Protein AF-A0A950UTM0-F1 (afdb_monomer)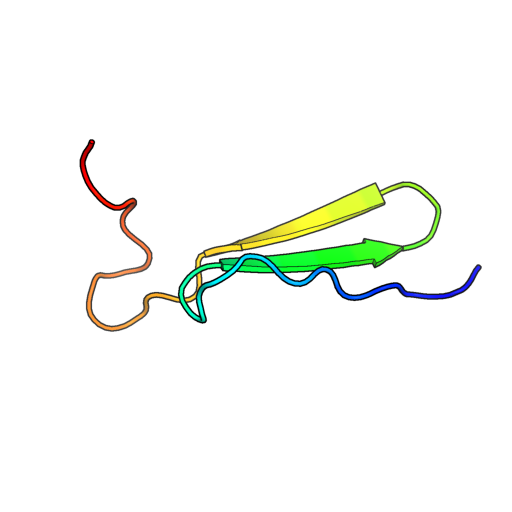

Foldseek 3Di:
DDKDWDDPVDPQWTWIDDPNDIDIDRRDVVVPSDDDDD

Nearest PDB structures (foldseek):
  6iry-assembly1_A  TM=6.204E-01  e=2.643E+00  Danio rerio
  6is0-assembly1_A  TM=6.090E-01  e=2.643E+00  Danio rerio
  5ihi-assembly1_A  TM=4.720E-01  e=3.692E+00  Gallus gallus

Structure (mmCIF, N/CA/C/O backbone):
data_AF-A0A950UTM0-F1
#
_entry.id   AF-A0A950UTM0-F1
#
loop_
_atom_site.group_PDB
_atom_site.id
_atom_site.type_symbol
_atom_site.label_atom_id
_atom_site.label_alt_id
_atom_site.label_comp_id
_atom_site.label_asym_id
_atom_site.label_entity_id
_atom_site.label_seq_id
_atom_site.pdbx_PDB_ins_code
_atom_site.Cartn_x
_atom_site.Cartn_y
_atom_site.Cartn_z
_atom_site.occupancy
_atom_site.B_iso_or_equiv
_atom_site.auth_seq_id
_atom_site.auth_comp_id
_atom_site.auth_asym_id
_atom_site.auth_atom_id
_atom_site.pdbx_PDB_model_num
ATOM 1 N N . MET A 1 1 ? -9.632 -5.432 16.361 1.00 72.50 1 MET A N 1
ATOM 2 C CA . MET A 1 1 ? -10.675 -5.621 15.326 1.00 72.50 1 MET A CA 1
ATOM 3 C C . MET A 1 1 ? -10.115 -6.554 14.248 1.00 72.50 1 MET A C 1
ATOM 5 O O . MET A 1 1 ? -9.056 -7.125 14.476 1.00 72.50 1 MET A O 1
ATOM 9 N N . ALA A 1 2 ? -10.802 -6.784 13.120 1.00 85.25 2 ALA A N 1
ATOM 10 C CA . ALA A 1 2 ? -10.310 -7.676 12.058 1.00 85.25 2 ALA A CA 1
ATOM 11 C C . ALA A 1 2 ? -9.553 -6.906 10.959 1.00 85.25 2 ALA A C 1
ATOM 13 O O . ALA A 1 2 ? -10.041 -5.887 10.470 1.00 85.25 2 ALA A O 1
ATOM 14 N N . LYS A 1 3 ? -8.387 -7.420 10.546 1.00 94.62 3 LYS A N 1
ATOM 15 C CA . LYS A 1 3 ? -7.618 -6.920 9.398 1.00 94.62 3 LYS A CA 1
ATOM 16 C C . LYS A 1 3 ? -8.333 -7.267 8.089 1.00 94.62 3 LYS A C 1
ATOM 18 O O . LYS A 1 3 ? -8.641 -8.433 7.847 1.00 94.62 3 LYS A O 1
ATOM 23 N N . ARG A 1 4 ? -8.560 -6.274 7.224 1.00 97.38 4 ARG A N 1
ATOM 24 C CA . ARG A 1 4 ? -9.175 -6.445 5.896 1.00 97.38 4 ARG A CA 1
ATOM 25 C C . AR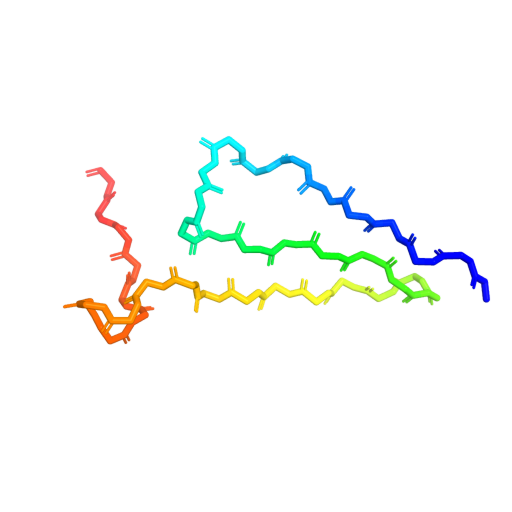G A 1 4 ? -8.195 -6.065 4.794 1.00 97.38 4 ARG A C 1
ATOM 27 O O . ARG A 1 4 ? -7.759 -4.920 4.746 1.00 97.38 4 ARG A O 1
ATOM 34 N N . THR A 1 5 ? -7.901 -6.988 3.885 1.00 97.50 5 THR A N 1
ATOM 35 C CA . THR A 1 5 ? -7.168 -6.692 2.642 1.00 97.50 5 THR A CA 1
ATOM 36 C C . THR A 1 5 ? -8.124 -6.127 1.595 1.00 97.50 5 THR A C 1
ATOM 38 O O . THR A 1 5 ? -9.267 -6.576 1.503 1.00 97.50 5 THR A O 1
A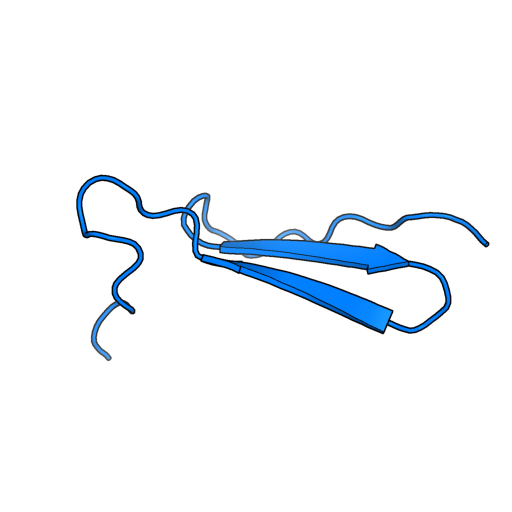TOM 41 N N . LEU A 1 6 ? -7.676 -5.132 0.830 1.00 97.75 6 LEU A N 1
ATOM 42 C CA . LEU A 1 6 ? -8.430 -4.550 -0.280 1.00 97.75 6 LEU A CA 1
ATOM 43 C C . LEU A 1 6 ? -7.853 -5.039 -1.611 1.00 97.75 6 LEU A C 1
ATOM 45 O O . LEU A 1 6 ? -6.634 -5.091 -1.767 1.00 97.75 6 LEU A O 1
ATOM 49 N N . ASP A 1 7 ? -8.729 -5.360 -2.561 1.00 97.44 7 ASP A N 1
ATOM 50 C CA . ASP A 1 7 ? -8.337 -5.541 -3.957 1.00 97.44 7 ASP A CA 1
ATOM 51 C C . ASP A 1 7 ? -8.121 -4.162 -4.591 1.00 97.44 7 ASP A C 1
ATOM 53 O O . ASP A 1 7 ?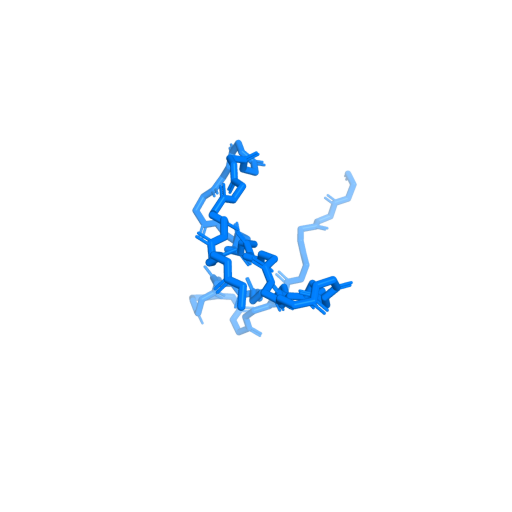 -9.028 -3.329 -4.631 1.00 97.44 7 ASP A O 1
ATOM 57 N N . THR A 1 8 ? -6.894 -3.904 -5.024 1.00 95.75 8 THR A N 1
ATOM 58 C CA . THR A 1 8 ? -6.463 -2.638 -5.626 1.00 95.75 8 THR A CA 1
ATOM 59 C C . THR A 1 8 ? -6.414 -2.715 -7.153 1.00 95.75 8 THR A C 1
ATOM 61 O O . THR A 1 8 ? -6.091 -1.718 -7.798 1.00 95.75 8 THR A O 1
ATOM 64 N N . GLY A 1 9 ? -6.711 -3.879 -7.746 1.00 96.94 9 GLY A N 1
ATOM 65 C CA . GLY A 1 9 ? -6.605 -4.120 -9.186 1.00 96.94 9 GLY A CA 1
ATOM 66 C C . GLY A 1 9 ? -5.165 -4.219 -9.707 1.00 96.94 9 GLY A C 1
ATOM 67 O O . GLY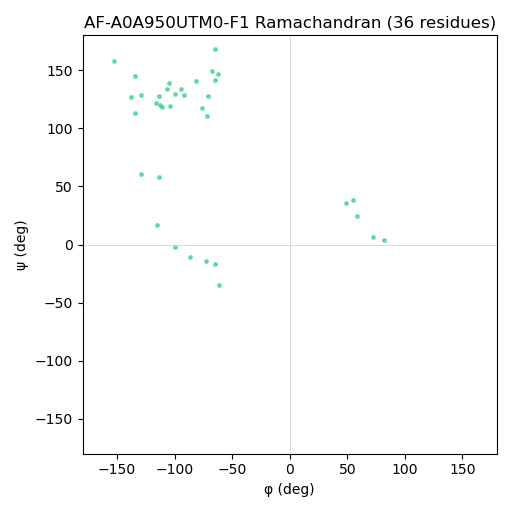 A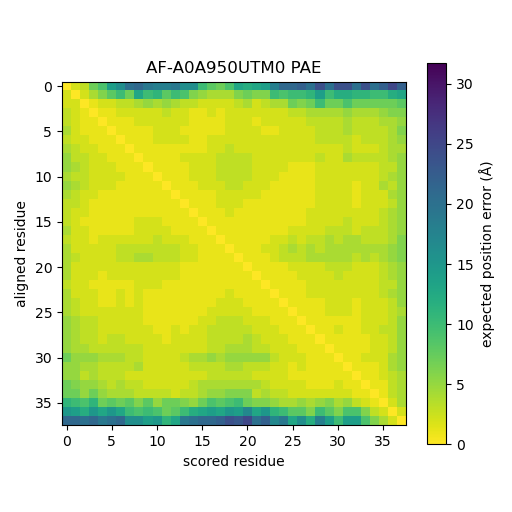 1 9 ? -4.956 -4.291 -10.916 1.00 96.94 9 GLY A O 1
ATOM 68 N N . THR A 1 10 ? -4.163 -4.215 -8.823 1.00 95.31 10 THR A N 1
ATOM 69 C CA . THR A 1 10 ? -2.739 -4.326 -9.169 1.00 95.31 10 THR A CA 1
ATOM 70 C C . THR A 1 10 ? -1.940 -4.955 -8.026 1.00 95.31 10 THR A C 1
ATOM 72 O O . THR A 1 10 ? -2.342 -4.904 -6.868 1.00 95.31 10 THR A O 1
ATOM 75 N N . GLN A 1 11 ? -0.777 -5.531 -8.330 1.00 95.19 11 GLN A N 1
ATOM 76 C CA . GLN A 1 11 ? 0.176 -5.984 -7.308 1.00 95.19 11 GLN A CA 1
ATOM 77 C C . GLN A 1 11 ? 1.138 -4.871 -6.864 1.00 95.19 11 GLN A C 1
ATOM 79 O O . GLN A 1 11 ? 1.811 -5.022 -5.845 1.00 95.19 11 GLN A O 1
ATOM 84 N N . ASP A 1 12 ? 1.161 -3.742 -7.580 1.00 96.06 12 ASP A N 1
ATOM 85 C CA . ASP A 1 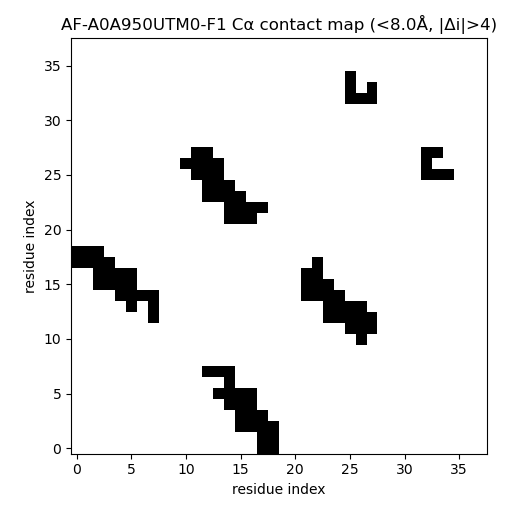12 ? 2.028 -2.591 -7.294 1.00 96.06 12 ASP A CA 1
ATOM 86 C C . ASP A 1 12 ? 1.578 -1.804 -6.048 1.00 96.06 12 ASP A C 1
ATOM 88 O O . ASP A 1 12 ? 2.327 -0.980 -5.521 1.00 96.06 12 ASP A O 1
ATOM 92 N N . LEU A 1 13 ? 0.353 -2.041 -5.566 1.00 96.50 13 LEU A N 1
ATOM 93 C CA . LEU A 1 13 ? -0.229 -1.389 -4.397 1.00 96.50 13 LEU A CA 1
ATOM 94 C C . LEU A 1 13 ? -0.904 -2.424 -3.502 1.00 96.50 13 LEU A C 1
ATOM 96 O O . LEU A 1 13 ? -1.938 -2.982 -3.862 1.00 96.50 13 LEU A O 1
ATOM 100 N N . ILE A 1 14 ? -0.362 -2.627 -2.305 1.00 97.62 14 ILE A N 1
ATOM 101 C CA . ILE A 1 14 ? -0.980 -3.475 -1.283 1.00 97.62 14 ILE A CA 1
ATOM 102 C C . ILE A 1 14 ? -1.710 -2.570 -0.295 1.00 97.62 14 ILE A C 1
ATOM 104 O O . ILE A 1 14 ? -1.123 -1.621 0.230 1.00 97.62 14 ILE A O 1
ATOM 108 N N . ALA A 1 15 ? -2.977 -2.872 -0.019 1.00 98.31 15 ALA A N 1
ATOM 109 C CA . ALA A 1 15 ? -3.798 -2.087 0.891 1.00 98.31 15 ALA A CA 1
ATOM 110 C C . ALA A 1 15 ? -4.476 -2.971 1.942 1.00 98.31 15 ALA A C 1
ATOM 112 O O . ALA A 1 15 ? -5.144 -3.958 1.621 1.00 98.31 15 ALA A O 1
ATOM 113 N N . THR A 1 16 ? -4.327 -2.595 3.212 1.00 98.25 16 THR A N 1
ATOM 114 C CA . THR A 1 16 ? -4.999 -3.257 4.337 1.00 98.25 16 THR A CA 1
ATOM 115 C C . THR A 1 16 ? -5.601 -2.237 5.291 1.00 98.25 16 THR A C 1
ATOM 117 O O . THR A 1 16 ? -5.009 -1.185 5.514 1.00 98.25 16 THR A O 1
ATOM 120 N N . VAL A 1 17 ? -6.749 -2.557 5.886 1.00 98.00 17 VAL A N 1
ATOM 121 C CA . VAL A 1 17 ? -7.383 -1.763 6.945 1.00 98.00 17 VAL A CA 1
ATOM 122 C C . VAL A 1 17 ? -7.368 -2.555 8.245 1.00 98.00 17 VAL A C 1
ATOM 124 O O . VAL A 1 17 ? -7.827 -3.698 8.274 1.00 98.00 17 VAL A O 1
ATOM 127 N N . GLU A 1 18 ? -6.867 -1.943 9.310 1.00 97.69 18 GLU A N 1
ATOM 128 C CA . GLU A 1 18 ? -6.777 -2.519 10.652 1.00 97.69 18 GLU A CA 1
ATOM 129 C C . GLU A 1 18 ? -7.173 -1.456 11.679 1.00 97.69 18 GLU A C 1
ATOM 131 O O . GLU A 1 18 ? -6.691 -0.330 11.620 1.00 97.69 18 GLU A O 1
ATOM 136 N N . ASP A 1 19 ? -8.126 -1.780 12.559 1.00 95.88 19 ASP A N 1
ATOM 137 C CA . ASP A 1 19 ? -8.637 -0.876 13.605 1.00 95.88 19 ASP A CA 1
ATOM 138 C C . ASP A 1 19 ? -9.025 0.538 13.106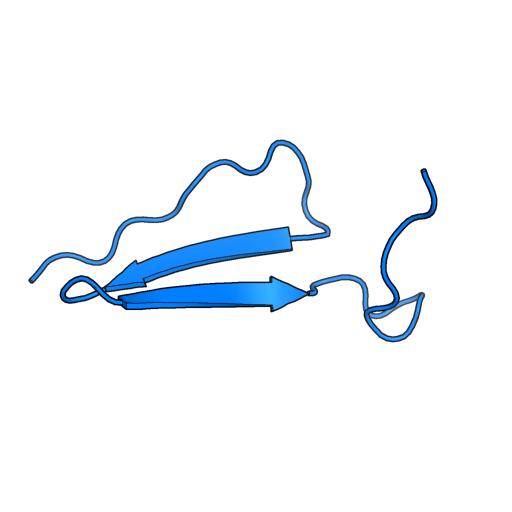 1.00 95.88 19 ASP A C 1
ATOM 140 O O . ASP A 1 19 ? -8.856 1.540 13.795 1.00 95.88 19 ASP A O 1
ATOM 144 N N . GLY A 1 20 ? -9.574 0.624 11.886 1.00 95.44 20 GLY A N 1
ATOM 145 C CA . GLY A 1 20 ? -9.985 1.890 11.263 1.00 95.44 20 GLY A CA 1
ATOM 146 C C . GLY A 1 20 ? -8.848 2.681 10.603 1.00 95.44 20 GLY A C 1
ATOM 147 O O . GLY A 1 20 ? -9.093 3.763 10.075 1.00 95.44 20 GLY A O 1
ATOM 148 N N . VAL A 1 21 ? -7.630 2.136 10.578 1.00 97.06 21 VAL A N 1
ATOM 149 C CA . VAL A 1 21 ? -6.444 2.737 9.957 1.00 97.06 21 VAL A CA 1
ATOM 150 C C . VAL A 1 21 ? -6.099 1.999 8.667 1.00 97.06 21 VAL A C 1
ATOM 152 O O . VAL A 1 21 ? -6.069 0.770 8.627 1.00 97.06 21 VAL A O 1
ATOM 155 N N . ALA A 1 22 ? -5.829 2.748 7.598 1.00 97.50 22 ALA A N 1
ATOM 156 C CA . ALA A 1 22 ? -5.373 2.192 6.329 1.00 97.50 22 ALA A CA 1
ATOM 157 C C . ALA A 1 22 ? -3.838 2.162 6.261 1.00 97.50 22 ALA A C 1
ATOM 159 O O . ALA A 1 22 ? -3.181 3.185 6.450 1.00 97.50 22 ALA A O 1
ATOM 160 N N . LEU A 1 23 ? -3.279 0.999 5.928 1.00 97.75 23 LEU A N 1
ATOM 161 C CA . LEU A 1 23 ? -1.885 0.818 5.536 1.00 97.75 23 LEU A CA 1
ATOM 162 C C . LEU A 1 23 ? -1.826 0.629 4.020 1.00 97.75 23 LEU A C 1
ATOM 164 O O . LEU A 1 23 ? -2.386 -0.331 3.487 1.00 97.75 23 LEU A O 1
ATOM 168 N N . LEU A 1 24 ? -1.128 1.540 3.344 1.00 97.00 24 LEU A N 1
ATOM 169 C CA . LEU A 1 24 ? -0.874 1.493 1.907 1.00 97.00 24 LEU A CA 1
ATOM 170 C C . LEU A 1 24 ? 0.617 1.255 1.681 1.00 97.00 24 LEU A C 1
ATOM 172 O O . LEU A 1 24 ? 1.447 2.055 2.109 1.00 97.00 24 LEU A O 1
ATOM 176 N N . THR A 1 25 ? 0.958 0.158 1.013 1.00 96.94 25 THR A N 1
ATOM 177 C CA . THR A 1 25 ? 2.341 -0.187 0.669 1.00 96.94 25 THR A CA 1
ATOM 178 C C . THR A 1 25 ? 2.530 -0.062 -0.832 1.00 96.94 25 THR A C 1
ATOM 180 O O . THR A 1 25 ? 1.884 -0.774 -1.600 1.00 96.94 25 THR A O 1
ATOM 183 N N . MET A 1 26 ? 3.431 0.829 -1.243 1.00 97.12 26 MET A N 1
ATOM 184 C CA . MET A 1 26 ? 3.906 0.881 -2.623 1.00 97.12 26 MET A CA 1
ATOM 185 C C . MET A 1 26 ? 4.808 -0.338 -2.836 1.00 97.12 26 MET A C 1
ATOM 187 O O . MET A 1 26 ? 5.873 -0.424 -2.227 1.00 97.12 26 MET A O 1
ATOM 191 N N . ASN A 1 27 ? 4.358 -1.295 -3.640 1.00 96.56 27 ASN A N 1
ATOM 192 C CA . ASN A 1 27 ? 4.979 -2.603 -3.827 1.00 96.56 27 ASN A CA 1
ATOM 193 C C . ASN A 1 27 ? 5.514 -2.743 -5.256 1.00 96.56 27 ASN A C 1
ATOM 195 O O . ASN A 1 27 ? 5.119 -3.629 -6.007 1.00 96.56 27 ASN A O 1
ATOM 199 N N . ARG A 1 28 ? 6.413 -1.832 -5.631 1.00 96.12 28 ARG A N 1
ATOM 200 C CA . ARG A 1 28 ? 7.000 -1.775 -6.972 1.00 96.12 28 ARG A CA 1
ATOM 201 C C . ARG A 1 28 ? 8.533 -1.697 -6.917 1.00 96.12 28 ARG A C 1
ATOM 203 O O . ARG A 1 28 ? 9.126 -0.681 -7.312 1.00 96.12 28 ARG A O 1
ATOM 210 N N . PRO A 1 29 ? 9.203 -2.713 -6.341 1.00 96.81 29 PRO A N 1
ATOM 211 C CA . PRO A 1 29 ? 10.620 -2.653 -5.979 1.00 96.81 29 PRO A CA 1
ATOM 212 C C . PRO A 1 29 ? 11.549 -2.441 -7.180 1.00 96.81 29 PRO A C 1
ATOM 214 O O . PRO A 1 29 ? 12.527 -1.700 -7.081 1.00 96.81 29 PRO A O 1
ATOM 217 N N . GLU A 1 30 ? 11.212 -2.995 -8.342 1.00 95.62 30 GLU A N 1
ATOM 218 C CA . GLU A 1 30 ? 11.947 -2.833 -9.600 1.00 95.62 30 GLU A CA 1
ATOM 219 C C . GLU A 1 30 ? 11.940 -1.385 -10.119 1.00 95.62 30 GLU A C 1
ATOM 221 O O . GLU A 1 30 ? 12.780 -0.993 -10.931 1.00 95.62 30 GLU A O 1
ATOM 226 N N . ARG A 1 31 ? 11.029 -0.552 -9.602 1.00 95.25 31 ARG A N 1
ATOM 227 C CA . ARG A 1 31 ? 10.950 0.892 -9.864 1.00 95.25 31 ARG A CA 1
ATOM 228 C C . ARG A 1 31 ? 11.210 1.726 -8.613 1.00 95.25 31 ARG A C 1
ATOM 230 O O . ARG A 1 31 ? 10.899 2.915 -8.609 1.00 95.25 31 ARG A O 1
ATOM 237 N N . ARG A 1 32 ? 11.802 1.137 -7.566 1.00 95.88 32 ARG A N 1
ATOM 238 C CA . ARG A 1 32 ? 12.049 1.791 -6.267 1.00 95.88 32 ARG A CA 1
ATOM 239 C C . ARG A 1 32 ? 10.769 2.375 -5.664 1.00 95.88 32 ARG A C 1
ATOM 241 O O . ARG A 1 32 ? 10.787 3.473 -5.116 1.00 95.88 32 ARG A O 1
ATOM 248 N N . ASN A 1 33 ? 9.659 1.654 -5.818 1.00 95.31 33 ASN A N 1
ATOM 249 C CA . ASN A 1 33 ? 8.334 2.046 -5.347 1.00 95.31 33 ASN A CA 1
ATOM 250 C C . ASN A 1 33 ? 7.841 3.388 -5.919 1.00 95.31 33 ASN A C 1
ATOM 252 O O . ASN A 1 33 ? 7.011 4.060 -5.310 1.00 95.31 33 ASN A O 1
ATOM 256 N N . ALA A 1 34 ? 8.354 3.787 -7.088 1.00 94.44 34 ALA A N 1
ATOM 257 C CA . ALA A 1 34 ? 7.886 4.976 -7.784 1.00 94.44 34 ALA A CA 1
ATOM 258 C C . ALA A 1 34 ? 6.431 4.809 -8.243 1.00 94.44 34 ALA A C 1
ATOM 260 O O . ALA A 1 34 ? 6.038 3.746 -8.732 1.00 94.44 34 ALA A O 1
ATOM 261 N N . LEU A 1 35 ? 5.664 5.896 -8.14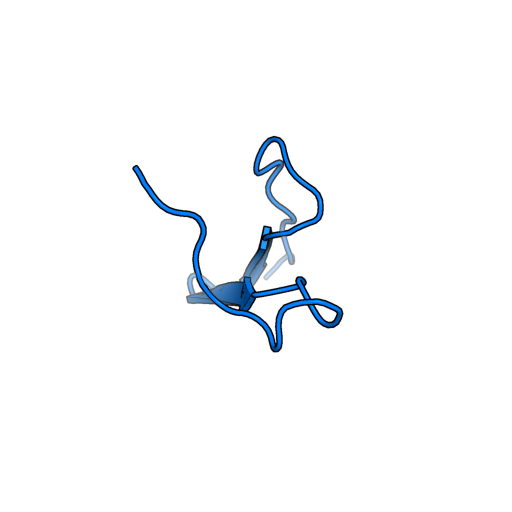1 1.00 91.00 35 LEU A N 1
ATOM 262 C CA . LEU A 1 35 ? 4.297 5.964 -8.651 1.00 91.00 35 LEU A CA 1
ATOM 263 C C . LEU A 1 35 ? 4.279 5.769 -10.174 1.00 91.00 35 LEU A C 1
ATOM 265 O O . LEU A 1 35 ? 5.202 6.180 -10.886 1.00 91.00 35 LEU A O 1
ATOM 269 N N . SER A 1 36 ? 3.221 5.138 -10.681 1.00 82.50 36 SER A N 1
ATOM 270 C CA . SER A 1 36 ? 2.931 5.137 -12.113 1.00 82.50 36 SER A CA 1
ATOM 271 C C . SER A 1 36 ? 2.542 6.545 -12.568 1.00 82.50 36 SER A C 1
ATOM 273 O O . SER A 1 36 ? 1.975 7.322 -11.799 1.00 82.50 36 SER A O 1
ATOM 275 N N . GLY A 1 37 ? 2.861 6.875 -13.820 1.00 82.56 37 GLY A N 1
ATOM 276 C CA . GLY A 1 37 ? 2.324 8.078 -14.453 1.00 82.56 37 GLY A CA 1
ATOM 277 C C . GLY A 1 37 ? 0.804 7.994 -14.628 1.00 82.56 37 GLY A C 1
ATOM 278 O O . GLY A 1 37 ? 0.218 6.924 -14.442 1.00 82.56 37 GLY A O 1
ATOM 279 N N . ALA A 1 38 ? 0.206 9.135 -14.974 1.00 60.62 38 ALA A N 1
ATOM 280 C CA . ALA A 1 38 ? -1.166 9.219 -15.470 1.00 60.62 38 ALA A CA 1
ATOM 281 C C . ALA A 1 38 ? -1.253 8.756 -16.931 1.00 60.62 38 ALA A C 1
ATOM 283 O O . ALA A 1 38 ? -0.256 8.961 -17.664 1.00 60.62 38 ALA A O 1
#

Secondary structure (DSSP, 8-state):
---EEE--SSSSEEEEEETTEEEEEE--GGGTTPPPP-

Radius of gyration: 11.46 Å; Cα contacts (8 Å, |Δi|>4): 51; chains: 1; bounding box: 23×17×31 Å

Sequence (38 aa):
MAKRTLDTGTQDLIATVEDGVALLTMNRPERRNALSGA

Mean predicted aligned error: 3.41 Å

pLDDT: mean 93.83, std 7.57, range [60.62, 98.31]

Solvent-accessible surface area (backbone atoms only — not comparable to full-atom values): 2495 Å² total; per-residue (Å²): 121,73,75,42,79,54,89,67,91,51,76,49,42,46,40,36,36,43,81,92,42,78,49,77,42,68,49,31,72,97,59,73,42,57,80,79,81,134